Protein AF-A0A973R5E8-F1 (afdb_monomer_lite)

Radius of gyration: 34.29 Å; chains: 1; bounding box: 68×33×77 Å

Structure (mmCIF, N/CA/C/O backbone):
data_AF-A0A973R5E8-F1
#
_entry.id   AF-A0A973R5E8-F1
#
loop_
_atom_site.group_PDB
_atom_site.id
_atom_site.type_symbol
_atom_site.label_atom_id
_atom_site.label_alt_id
_atom_site.label_comp_id
_atom_site.label_asym_id
_atom_site.label_entity_id
_atom_site.label_seq_id
_atom_site.pdbx_PDB_ins_code
_atom_site.Cartn_x
_atom_site.Cartn_y
_atom_site.Cartn_z
_atom_site.occupancy
_atom_site.B_iso_or_equiv
_atom_site.auth_seq_id
_atom_site.auth_comp_id
_atom_site.auth_asym_id
_atom_site.auth_atom_id
_atom_site.pdbx_PDB_model_num
ATOM 1 N N . GLN A 1 1 ? 57.388 20.501 -62.031 1.00 59.88 1 GLN A N 1
ATOM 2 C CA . GLN A 1 1 ? 57.267 19.647 -60.831 1.00 59.88 1 GLN A CA 1
ATOM 3 C C . GLN A 1 1 ? 55.851 19.676 -60.217 1.00 59.88 1 GLN A C 1
ATOM 5 O O . GLN A 1 1 ? 55.665 19.066 -59.180 1.00 59.88 1 GLN A O 1
ATOM 10 N N . ALA A 1 2 ? 54.836 20.223 -60.911 1.00 68.62 2 ALA A N 1
ATOM 11 C CA . ALA A 1 2 ? 53.465 20.400 -60.402 1.00 68.62 2 ALA A CA 1
ATOM 12 C C . ALA A 1 2 ? 52.626 19.116 -60.207 1.00 68.62 2 ALA A C 1
ATOM 14 O O . ALA A 1 2 ? 51.608 19.134 -59.529 1.00 68.62 2 ALA A O 1
ATOM 15 N N . GLY A 1 3 ? 53.029 17.984 -60.795 1.00 72.12 3 GLY A N 1
ATOM 16 C CA . GLY A 1 3 ? 52.261 16.733 -60.695 1.00 72.12 3 GLY A CA 1
ATOM 17 C C . GLY A 1 3 ? 52.379 16.017 -59.345 1.00 72.12 3 GLY A C 1
ATOM 18 O O . GLY A 1 3 ? 51.521 15.210 -59.017 1.00 72.12 3 GLY A O 1
ATOM 19 N N . ARG A 1 4 ? 53.427 16.302 -58.556 1.00 75.31 4 ARG A N 1
ATOM 20 C CA . ARG A 1 4 ? 53.613 15.684 -57.228 1.00 75.31 4 ARG A CA 1
ATOM 21 C C . ARG A 1 4 ? 52.739 16.317 -56.149 1.00 75.31 4 ARG A C 1
ATOM 23 O O . ARG A 1 4 ? 52.421 15.653 -55.173 1.00 75.31 4 ARG A O 1
ATOM 30 N N . GLU A 1 5 ? 52.377 17.583 -56.323 1.00 77.44 5 GLU A N 1
ATOM 31 C CA . GLU A 1 5 ? 51.559 18.332 -55.364 1.00 77.44 5 GLU A CA 1
ATOM 32 C C . GLU A 1 5 ? 50.106 17.838 -55.418 1.00 77.44 5 GLU A C 1
ATOM 34 O O . GLU A 1 5 ? 49.549 17.468 -54.389 1.00 77.44 5 GLU A O 1
ATOM 39 N N . ALA A 1 6 ? 49.567 17.663 -56.630 1.00 78.62 6 ALA A N 1
ATOM 40 C CA . ALA A 1 6 ? 48.226 17.116 -56.843 1.00 78.62 6 ALA A CA 1
ATOM 41 C C . ALA A 1 6 ? 48.050 15.685 -56.291 1.00 78.62 6 ALA A C 1
ATOM 43 O O . ALA A 1 6 ? 47.006 15.362 -55.726 1.00 78.62 6 ALA A O 1
ATOM 44 N N . ASP A 1 7 ? 49.072 14.833 -56.417 1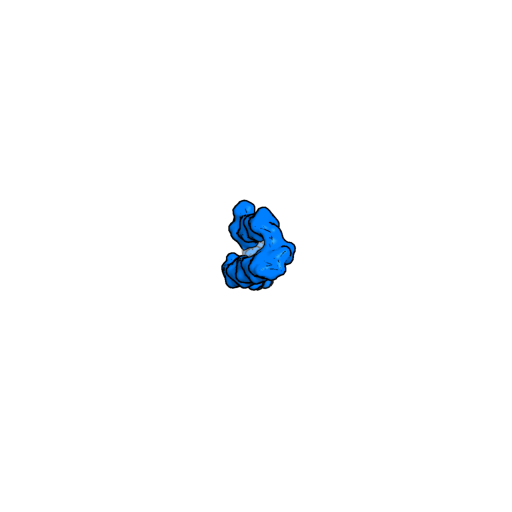.00 80.69 7 ASP A N 1
ATOM 45 C CA . ASP A 1 7 ? 49.045 13.462 -55.885 1.00 80.69 7 ASP A CA 1
ATOM 46 C C . ASP A 1 7 ? 49.039 13.446 -54.343 1.00 80.69 7 ASP A C 1
ATOM 48 O O . ASP A 1 7 ? 48.286 12.696 -53.716 1.00 80.69 7 ASP A O 1
ATOM 52 N N . ALA A 1 8 ? 49.807 14.348 -53.721 1.00 81.88 8 ALA A N 1
ATOM 53 C CA . ALA A 1 8 ? 49.860 14.490 -52.268 1.00 81.88 8 ALA A CA 1
ATOM 54 C C . ALA A 1 8 ? 48.528 14.984 -51.677 1.00 81.88 8 ALA A C 1
ATOM 56 O O . ALA A 1 8 ? 48.085 14.479 -50.641 1.00 81.88 8 ALA A O 1
ATOM 57 N N . GLU A 1 9 ? 47.864 15.933 -52.341 1.00 81.88 9 GLU A N 1
ATOM 58 C CA . GLU A 1 9 ? 46.546 16.430 -51.928 1.00 81.88 9 GLU A CA 1
ATOM 59 C C . GLU A 1 9 ? 45.476 15.333 -52.014 1.00 81.88 9 GLU A C 1
ATOM 61 O O . GLU A 1 9 ? 44.666 15.164 -51.097 1.00 81.88 9 GLU A O 1
ATOM 66 N N . GLN A 1 10 ? 45.511 14.528 -53.078 1.00 82.06 10 GLN A N 1
ATOM 67 C CA . GLN A 1 10 ? 44.565 13.434 -53.271 1.00 82.06 10 GLN A CA 1
ATOM 68 C C . GLN A 1 10 ? 44.756 12.311 -52.237 1.00 82.06 10 GLN A C 1
ATOM 70 O O . GLN A 1 10 ? 43.773 11.768 -51.724 1.00 82.06 10 GLN A O 1
ATOM 75 N N . ALA A 1 11 ? 46.003 12.005 -51.865 1.00 83.06 11 ALA A N 1
ATOM 76 C CA . ALA A 1 11 ? 46.314 11.037 -50.814 1.00 83.06 11 ALA A CA 1
ATOM 77 C C . ALA A 1 11 ? 45.844 11.502 -49.422 1.00 83.06 11 ALA A C 1
ATOM 79 O O . ALA A 1 11 ? 45.311 10.701 -48.647 1.00 83.06 11 ALA A O 1
ATOM 80 N N . ALA A 1 12 ? 45.989 12.795 -49.110 1.00 83.44 12 ALA A N 1
ATOM 81 C CA . ALA A 1 12 ? 45.533 13.366 -47.843 1.00 83.44 12 ALA A CA 1
ATOM 82 C C . ALA A 1 12 ? 44.001 13.304 -47.702 1.00 83.44 12 ALA A C 1
ATOM 84 O O . ALA A 1 12 ? 43.491 12.894 -46.655 1.00 83.44 12 ALA A O 1
ATOM 85 N N . ALA A 1 13 ? 43.269 13.625 -48.774 1.00 83.69 13 ALA A N 1
ATOM 86 C CA . ALA A 1 13 ? 41.810 13.533 -48.799 1.00 83.69 13 ALA A CA 1
ATOM 87 C C . ALA A 1 13 ? 41.318 12.090 -48.579 1.00 83.69 13 ALA A C 1
ATOM 89 O O . ALA A 1 13 ? 40.393 11.854 -47.796 1.00 83.69 13 ALA A O 1
ATOM 90 N N . TYR A 1 14 ? 41.981 11.110 -49.204 1.00 82.25 14 TYR A N 1
ATOM 91 C CA . TYR A 1 14 ? 41.661 9.691 -49.024 1.00 82.25 14 TYR A CA 1
ATOM 92 C C . TYR A 1 14 ? 41.892 9.204 -47.587 1.00 82.25 14 TYR A C 1
ATOM 94 O O . TYR A 1 14 ? 41.094 8.424 -47.061 1.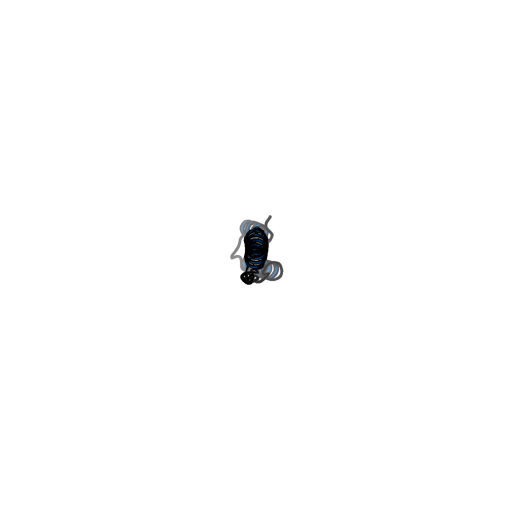00 82.25 14 TYR A O 1
ATOM 102 N N . GLN A 1 15 ? 42.959 9.670 -46.931 1.00 80.12 15 GLN A N 1
ATOM 103 C CA . GLN A 1 15 ? 43.247 9.297 -45.546 1.00 80.12 15 GLN A CA 1
ATOM 104 C C . GLN A 1 15 ? 42.203 9.876 -44.578 1.00 80.12 15 GLN A C 1
ATOM 106 O O . GLN A 1 15 ? 41.721 9.170 -43.689 1.00 80.12 15 GLN A O 1
ATOM 111 N N . GLN A 1 16 ? 41.803 11.135 -44.778 1.00 76.19 16 GLN A N 1
ATOM 112 C CA . GLN A 1 16 ? 40.801 11.789 -43.936 1.00 76.19 16 GLN A CA 1
ATOM 113 C C . GLN A 1 16 ? 39.435 11.092 -44.025 1.00 76.19 16 GLN A C 1
ATOM 115 O O . GLN A 1 16 ? 38.746 10.940 -43.014 1.00 76.19 16 GLN A O 1
ATOM 120 N N . GLN A 1 17 ? 39.064 10.610 -45.214 1.00 74.38 17 GLN A N 1
ATOM 121 C CA . GLN A 1 17 ? 37.801 9.903 -45.417 1.00 74.38 17 GLN A CA 1
ATOM 122 C C . GLN A 1 17 ? 37.782 8.520 -44.742 1.00 74.38 17 GLN A C 1
ATOM 124 O O . GLN A 1 17 ? 36.747 8.117 -44.214 1.00 74.38 17 GLN A O 1
ATOM 129 N N . GLN A 1 18 ? 38.920 7.815 -44.686 1.00 69.69 18 GLN A N 1
ATOM 130 C CA . GLN A 1 18 ? 39.019 6.539 -43.963 1.00 69.69 18 GLN A CA 1
ATOM 131 C C . GLN A 1 18 ? 38.969 6.713 -42.440 1.00 69.69 18 GLN A C 1
ATOM 133 O O . GLN A 1 18 ? 38.361 5.889 -41.758 1.00 69.69 18 GLN A O 1
ATOM 138 N N . ALA A 1 19 ? 39.548 7.789 -41.897 1.00 65.12 19 ALA A N 1
ATOM 139 C CA . ALA A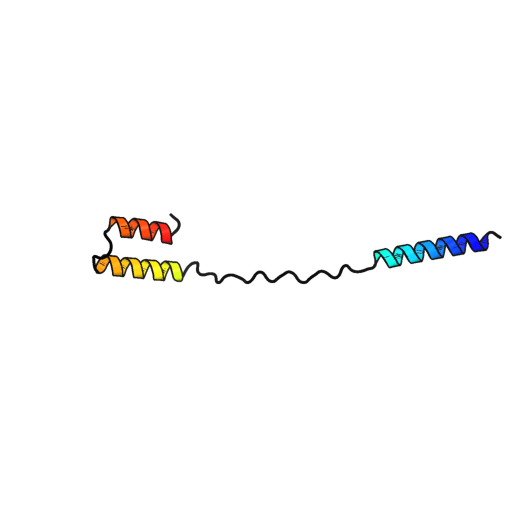 1 19 ? 39.516 8.051 -40.456 1.00 65.12 19 ALA A CA 1
ATOM 140 C C . ALA A 1 19 ? 38.096 8.355 -39.939 1.00 65.12 19 ALA A C 1
ATOM 142 O O . ALA A 1 19 ? 37.743 7.956 -38.831 1.00 65.12 19 ALA A O 1
ATOM 143 N N . ALA A 1 20 ? 37.258 9.008 -40.751 1.00 61.91 20 ALA 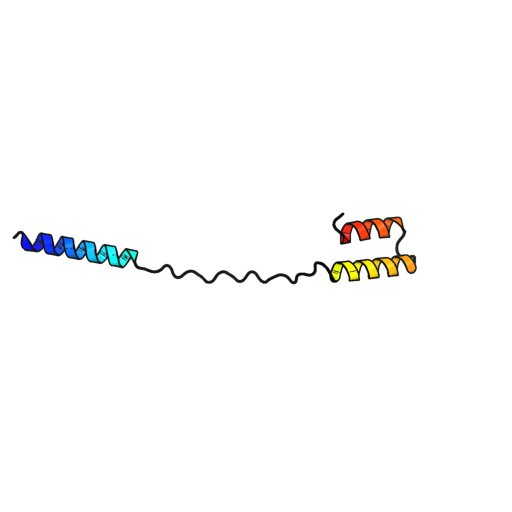A N 1
ATOM 144 C CA . ALA A 1 20 ? 35.871 9.315 -40.396 1.00 61.91 20 ALA A CA 1
ATOM 145 C C . ALA A 1 20 ? 34.917 8.108 -40.505 1.00 61.91 20 ALA A C 1
ATOM 147 O O . ALA A 1 20 ? 33.792 8.171 -40.014 1.00 61.91 20 ALA A O 1
ATOM 148 N N . ALA A 1 21 ? 35.351 7.015 -41.139 1.00 58.38 21 ALA A N 1
ATOM 149 C CA . ALA A 1 21 ? 34.534 5.829 -41.375 1.00 58.38 21 ALA A CA 1
ATOM 150 C C . ALA A 1 21 ? 34.758 4.710 -40.345 1.00 58.38 21 ALA A C 1
ATOM 152 O O . ALA A 1 21 ? 34.313 3.591 -40.584 1.00 58.38 21 ALA A O 1
ATOM 153 N N . GLN A 1 22 ? 35.427 4.970 -39.214 1.00 57.47 22 GLN A N 1
ATOM 154 C CA . GLN A 1 22 ? 35.446 4.003 -38.116 1.00 57.47 22 GLN A CA 1
ATOM 155 C C . GLN A 1 22 ? 34.059 3.958 -37.456 1.00 57.47 22 GLN A C 1
ATOM 157 O O . GLN A 1 22 ? 33.657 4.935 -36.818 1.00 57.47 22 GLN A O 1
ATOM 162 N N . PRO A 1 23 ? 33.303 2.851 -37.588 1.00 55.91 23 PRO A N 1
ATOM 163 C CA . PRO A 1 23 ? 32.057 2.707 -36.865 1.00 55.91 23 PRO A CA 1
ATOM 164 C C . PRO A 1 23 ? 32.404 2.584 -35.384 1.00 55.91 23 PRO A C 1
ATOM 166 O O . PRO A 1 23 ? 33.050 1.625 -34.961 1.00 55.91 23 PRO A O 1
ATOM 169 N N . ALA A 1 24 ? 31.976 3.564 -34.591 1.00 52.34 24 ALA A N 1
ATOM 170 C CA . ALA A 1 24 ? 31.927 3.419 -33.149 1.00 52.34 24 ALA A CA 1
ATOM 171 C C . ALA A 1 24 ? 31.098 2.162 -32.856 1.00 52.34 24 ALA A C 1
ATOM 173 O O . ALA A 1 24 ? 29.890 2.137 -33.097 1.00 52.34 24 ALA A O 1
ATOM 174 N N . GLN A 1 25 ? 31.764 1.094 -32.410 1.00 52.44 25 GLN A N 1
ATOM 175 C CA . GLN A 1 25 ? 31.104 -0.104 -31.915 1.00 52.44 25 GLN A CA 1
ATOM 176 C C . GLN A 1 25 ? 30.246 0.324 -30.729 1.00 52.44 25 GLN A C 1
ATOM 178 O O . GLN A 1 25 ? 30.740 0.540 -29.624 1.00 52.44 25 GLN A O 1
ATOM 183 N N . ALA A 1 26 ? 28.957 0.516 -31.000 1.00 52.28 26 ALA A N 1
ATOM 184 C CA . ALA A 1 26 ? 27.953 0.764 -29.992 1.00 52.28 26 ALA A CA 1
ATOM 185 C C . ALA A 1 26 ? 28.002 -0.403 -29.004 1.00 52.28 26 ALA A C 1
ATOM 187 O O . ALA A 1 26 ? 27.730 -1.551 -29.363 1.00 52.28 26 ALA A O 1
ATOM 188 N N . ALA A 1 27 ? 28.404 -0.105 -27.769 1.00 55.19 27 ALA A N 1
ATOM 189 C CA . ALA A 1 27 ? 28.264 -1.030 -26.662 1.00 55.19 27 ALA A CA 1
ATOM 190 C C . ALA A 1 27 ? 26.794 -1.485 -26.606 1.00 55.19 27 ALA A C 1
ATOM 192 O O . ALA A 1 27 ? 25.901 -0.639 -26.741 1.00 55.19 27 ALA A O 1
ATOM 193 N N . PRO A 1 28 ? 26.514 -2.791 -26.444 1.00 60.00 28 PRO A N 1
ATOM 194 C CA . PRO A 1 28 ? 25.144 -3.251 -26.302 1.00 60.00 28 PRO A CA 1
ATOM 195 C C . PRO A 1 28 ? 24.514 -2.518 -25.110 1.00 60.00 28 PRO A C 1
ATOM 197 O O . PRO A 1 28 ? 25.162 -2.411 -24.062 1.00 60.00 28 PRO A O 1
ATOM 200 N N . PRO A 1 29 ? 23.288 -1.981 -25.248 1.00 58.47 29 PRO A N 1
ATOM 201 C CA . PRO A 1 29 ? 22.604 -1.380 -24.119 1.00 58.47 29 PRO A CA 1
ATOM 202 C C . PRO A 1 29 ? 22.522 -2.439 -23.024 1.00 58.47 29 PRO A C 1
ATOM 204 O O . PRO A 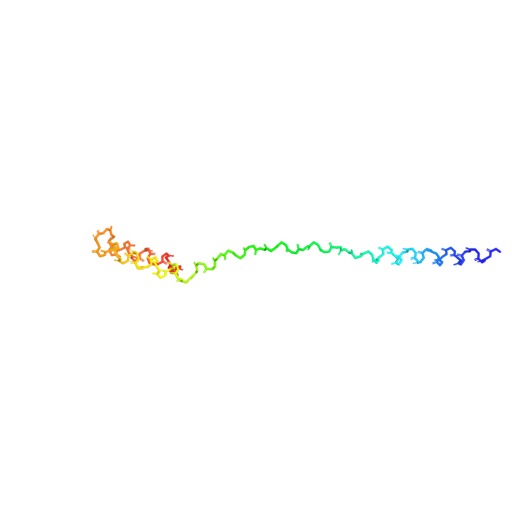1 29 ? 22.039 -3.549 -23.260 1.00 58.47 29 PRO A O 1
ATOM 207 N N . ALA A 1 30 ?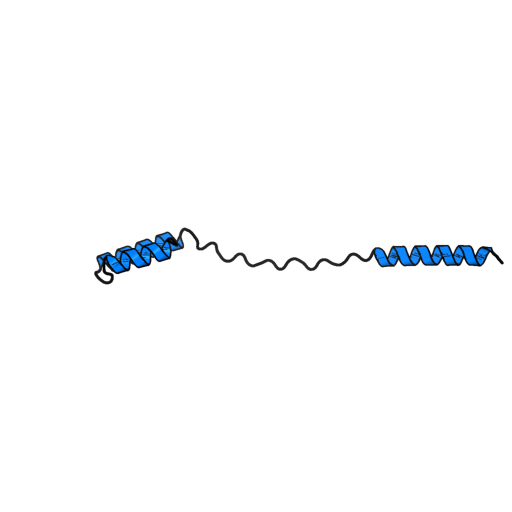 23.051 -2.105 -21.846 1.00 55.62 30 ALA A N 1
ATOM 208 C CA . ALA A 1 30 ? 22.875 -2.909 -20.654 1.00 55.62 30 ALA A CA 1
ATOM 209 C C . ALA A 1 30 ? 21.376 -3.166 -20.521 1.00 55.62 30 ALA A C 1
ATOM 211 O O . ALA A 1 30 ? 20.598 -2.229 -20.335 1.00 55.62 30 ALA A O 1
ATOM 212 N N . GLN A 1 31 ? 20.975 -4.424 -20.700 1.00 53.16 31 GLN A N 1
ATOM 213 C CA . GLN A 1 31 ? 19.613 -4.860 -20.465 1.00 53.16 31 GLN A CA 1
ATOM 214 C C . GLN A 1 31 ? 19.341 -4.554 -19.000 1.00 53.16 31 GLN A C 1
ATOM 216 O O . GLN A 1 31 ? 19.809 -5.259 -18.107 1.00 53.16 31 GLN A O 1
ATOM 221 N N . SER A 1 32 ? 18.662 -3.436 -18.752 1.00 53.62 32 SER A N 1
ATOM 222 C CA . SER A 1 32 ? 18.079 -3.143 -17.460 1.00 53.62 32 SER A CA 1
ATOM 223 C C . SER A 1 32 ? 17.190 -4.336 -17.168 1.00 53.62 32 SER A C 1
ATOM 225 O O . SER A 1 32 ? 16.194 -4.548 -17.859 1.00 53.62 32 SER A O 1
ATOM 227 N N . ALA A 1 33 ? 17.631 -5.183 -16.239 1.00 50.81 33 ALA A N 1
ATOM 228 C CA . ALA A 1 33 ? 16.844 -6.293 -15.754 1.00 50.81 33 ALA A CA 1
ATOM 229 C C . ALA A 1 33 ? 15.486 -5.709 -15.377 1.00 50.81 33 ALA A C 1
ATOM 231 O O . ALA A 1 33 ? 15.403 -4.860 -14.487 1.00 50.81 33 ALA A O 1
ATOM 232 N N . ALA A 1 34 ? 14.453 -6.082 -16.131 1.00 53.34 34 ALA A N 1
ATOM 233 C CA . ALA A 1 34 ? 13.089 -5.751 -15.791 1.00 53.34 34 ALA A CA 1
ATOM 234 C C . ALA A 1 34 ? 12.864 -6.333 -14.396 1.00 53.34 34 ALA A C 1
ATOM 236 O O . ALA A 1 34 ? 12.787 -7.551 -14.227 1.00 53.34 34 ALA A O 1
ATOM 237 N N . ALA A 1 35 ? 12.863 -5.458 -13.389 1.00 55.75 35 ALA A N 1
ATOM 238 C CA . ALA A 1 35 ? 12.398 -5.812 -12.067 1.00 55.75 35 ALA A CA 1
ATOM 239 C C . ALA A 1 35 ? 10.995 -6.409 -12.252 1.00 55.75 35 ALA A C 1
ATOM 241 O O . ALA A 1 35 ? 10.210 -5.843 -13.024 1.00 55.75 35 ALA A O 1
ATOM 242 N N . PRO A 1 36 ? 10.693 -7.566 -11.639 1.00 53.19 36 PRO A N 1
ATOM 243 C CA . PRO A 1 36 ? 9.394 -8.186 -11.807 1.00 53.19 36 PRO A CA 1
ATOM 244 C C . PRO A 1 36 ? 8.322 -7.154 -11.464 1.00 53.19 36 PRO A C 1
ATOM 246 O O . PRO A 1 36 ? 8.409 -6.479 -10.439 1.00 53.19 36 PRO A O 1
ATOM 249 N N . ALA A 1 37 ? 7.352 -7.002 -12.364 1.00 55.06 37 ALA A N 1
ATOM 250 C CA . ALA A 1 37 ? 6.179 -6.166 -12.180 1.00 55.06 37 ALA A CA 1
ATOM 251 C C . ALA A 1 37 ? 5.305 -6.761 -11.062 1.00 55.06 37 ALA A C 1
ATOM 253 O O . ALA A 1 37 ? 4.253 -7.341 -11.310 1.00 55.06 37 ALA A O 1
ATOM 254 N N . ALA A 1 38 ? 5.768 -6.655 -9.820 1.00 56.12 38 ALA A N 1
ATOM 255 C CA . ALA A 1 38 ? 5.064 -7.045 -8.605 1.00 56.12 38 ALA A CA 1
ATOM 256 C C . ALA A 1 38 ? 4.061 -5.952 -8.211 1.00 56.12 38 ALA A C 1
ATOM 258 O O . ALA A 1 38 ? 4.119 -5.401 -7.119 1.00 56.12 38 ALA A O 1
ATOM 259 N N . SER A 1 39 ? 3.215 -5.517 -9.147 1.00 59.94 39 SER A N 1
ATOM 260 C CA . SER A 1 39 ? 2.489 -4.246 -8.982 1.00 59.94 39 SER A CA 1
ATOM 261 C C . SER A 1 39 ? 0.969 -4.384 -8.980 1.00 59.94 39 SER A C 1
ATOM 263 O O . SER A 1 39 ? 0.281 -3.378 -8.868 1.00 59.94 39 SER A O 1
ATOM 265 N N . GLY A 1 40 ? 0.433 -5.604 -9.088 1.00 61.50 40 GLY A N 1
ATOM 266 C CA . GLY A 1 40 ? -1.015 -5.846 -9.037 1.00 61.50 40 GLY A CA 1
ATOM 267 C C . GLY A 1 40 ? -1.393 -7.032 -8.157 1.00 61.50 40 GLY A C 1
ATOM 268 O O . GLY A 1 40 ? -2.165 -6.875 -7.217 1.00 61.50 40 GLY A O 1
ATOM 269 N N . ASP A 1 41 ? -0.813 -8.201 -8.430 1.00 73.31 41 ASP A N 1
ATOM 270 C CA . ASP A 1 41 ? -1.128 -9.436 -7.698 1.00 73.31 41 ASP A CA 1
ATOM 271 C C . ASP A 1 41 ? -0.645 -9.386 -6.236 1.00 73.31 41 ASP A C 1
ATOM 273 O O . ASP A 1 41 ? -1.395 -9.715 -5.318 1.00 73.31 41 ASP A O 1
ATOM 277 N N . ASP A 1 42 ? 0.563 -8.856 -6.006 1.00 84.31 42 ASP A N 1
ATOM 278 C CA . ASP A 1 42 ? 1.132 -8.656 -4.665 1.00 84.31 42 ASP A CA 1
ATOM 279 C C . ASP A 1 42 ? 0.264 -7.738 -3.794 1.00 84.31 42 ASP A C 1
ATOM 281 O O . ASP A 1 42 ? 0.030 -8.025 -2.622 1.00 84.31 42 ASP A O 1
ATOM 285 N N . SER A 1 43 ? -0.287 -6.664 -4.370 1.00 88.75 43 SER A N 1
ATOM 286 C CA . SER A 1 43 ? -1.166 -5.749 -3.637 1.00 88.75 43 SER A CA 1
ATOM 287 C C . SER A 1 43 ? -2.456 -6.439 -3.191 1.00 88.75 43 SER A C 1
ATOM 289 O O . SER A 1 43 ? -2.906 -6.218 -2.069 1.00 88.75 43 SER A O 1
ATOM 291 N N . ILE A 1 44 ? -3.050 -7.295 -4.028 1.00 91.81 44 ILE A N 1
ATOM 292 C CA . ILE A 1 44 ? -4.251 -8.056 -3.652 1.00 91.81 44 ILE A CA 1
ATOM 293 C C . ILE A 1 44 ? -3.920 -9.089 -2.570 1.00 91.81 44 ILE A C 1
ATOM 295 O O . ILE A 1 44 ? -4.632 -9.160 -1.565 1.00 91.81 44 ILE A O 1
ATOM 299 N N . ALA A 1 45 ? -2.818 -9.827 -2.720 1.00 93.69 45 ALA A N 1
ATOM 300 C CA . ALA A 1 45 ? -2.365 -10.796 -1.725 1.00 93.69 45 ALA A CA 1
ATOM 301 C C . ALA A 1 45 ? -2.074 -10.138 -0.361 1.00 93.69 45 ALA A C 1
ATOM 303 O O . ALA A 1 45 ? -2.438 -10.675 0.691 1.00 93.69 45 ALA A O 1
ATOM 304 N N . GLU A 1 46 ? -1.471 -8.946 -0.355 1.00 93.19 46 GLU A N 1
ATOM 305 C CA . GLU A 1 46 ? -1.196 -8.206 0.875 1.00 93.19 46 GLU A CA 1
ATOM 306 C C . GLU A 1 46 ? -2.485 -7.687 1.539 1.00 93.19 46 GLU A C 1
ATOM 308 O O . GLU A 1 46 ? -2.624 -7.767 2.763 1.00 93.19 46 GLU A O 1
ATOM 313 N N . LEU A 1 47 ? -3.481 -7.252 0.756 1.00 94.88 47 LEU A N 1
ATOM 314 C CA . LEU A 1 47 ? -4.804 -6.874 1.274 1.00 94.88 47 LEU A CA 1
ATOM 315 C C . LEU A 1 47 ? -5.546 -8.057 1.916 1.00 94.88 47 LEU A C 1
ATOM 317 O O . LEU A 1 47 ? -6.142 -7.889 2.984 1.00 94.88 47 LEU A O 1
ATOM 321 N N . GLU A 1 48 ? -5.489 -9.247 1.315 1.00 95.56 48 GLU A N 1
ATOM 322 C CA . GLU A 1 48 ? -6.069 -10.467 1.895 1.00 95.56 48 GLU A CA 1
ATOM 323 C C . GLU A 1 48 ? -5.391 -10.835 3.222 1.00 95.56 48 GLU A C 1
ATOM 325 O O . GLU A 1 48 ? -6.061 -11.138 4.216 1.00 95.56 48 GLU A O 1
ATOM 330 N N . ARG A 1 49 ? -4.057 -10.725 3.287 1.00 95.62 49 ARG A N 1
ATOM 331 C CA . ARG A 1 49 ? -3.293 -10.962 4.518 1.00 95.62 49 ARG A CA 1
ATOM 332 C C . ARG A 1 49 ? -3.687 -9.988 5.628 1.00 95.62 49 ARG A C 1
ATOM 334 O O . ARG A 1 49 ? -3.894 -10.408 6.767 1.00 95.62 49 ARG A O 1
ATOM 341 N N . LEU A 1 50 ? -3.834 -8.703 5.305 1.00 96.44 50 LEU A N 1
ATOM 342 C CA . LEU A 1 50 ? -4.297 -7.681 6.247 1.00 96.44 50 LEU A CA 1
ATOM 343 C C . LEU A 1 50 ? -5.722 -7.971 6.749 1.00 96.44 50 LEU A C 1
ATOM 345 O O . LEU A 1 50 ? -5.997 -7.802 7.938 1.00 96.44 50 LEU A O 1
ATOM 349 N N . ALA A 1 51 ? -6.618 -8.447 5.878 1.00 95.94 51 ALA A N 1
ATOM 350 C CA . ALA A 1 51 ? -7.984 -8.802 6.257 1.00 95.94 51 ALA A CA 1
ATOM 351 C C . ALA A 1 51 ? -8.012 -9.998 7.222 1.00 95.94 51 ALA A C 1
ATOM 353 O O . ALA A 1 51 ? -8.715 -9.953 8.234 1.00 95.94 51 ALA A O 1
ATOM 354 N N . ALA A 1 52 ? -7.199 -11.026 6.965 1.00 97.25 52 ALA A N 1
ATOM 355 C CA . ALA A 1 52 ? -7.056 -12.172 7.858 1.00 97.25 52 ALA A CA 1
ATOM 356 C C . ALA A 1 52 ? -6.527 -11.760 9.245 1.00 97.25 52 ALA A C 1
ATOM 358 O O . ALA A 1 52 ? -7.060 -12.197 10.264 1.00 97.25 52 ALA A O 1
ATOM 359 N N . LEU A 1 53 ? -5.528 -10.874 9.301 1.00 96.62 53 LEU A N 1
ATOM 360 C CA . LEU A 1 53 ? -4.978 -10.356 10.560 1.00 96.62 53 LEU A CA 1
ATOM 361 C C . LEU A 1 53 ? -6.005 -9.537 11.356 1.00 96.62 53 LEU A C 1
ATOM 363 O O . LEU A 1 53 ? -6.094 -9.677 12.576 1.00 96.62 53 LEU A O 1
ATOM 367 N N . LYS A 1 54 ? -6.829 -8.730 10.677 1.00 96.56 54 LYS A N 1
ATOM 368 C CA . LYS A 1 54 ? -7.952 -8.019 11.305 1.00 96.56 54 LYS A CA 1
ATOM 369 C C . LYS A 1 54 ? -8.999 -8.988 11.864 1.00 96.56 54 LYS A C 1
ATOM 371 O O . LYS A 1 54 ? -9.449 -8.813 12.990 1.00 96.56 54 LYS A O 1
ATOM 376 N N . GLN A 1 55 ? -9.378 -10.022 11.106 1.00 96.44 55 GLN A N 1
ATOM 377 C CA . GLN A 1 55 ? -10.338 -11.047 11.549 1.00 96.44 55 GLN A CA 1
ATOM 378 C C . GLN A 1 55 ? -9.843 -11.818 12.783 1.00 96.44 55 GLN A C 1
ATOM 380 O O . GLN A 1 55 ? -10.637 -12.169 13.649 1.00 96.44 55 GLN A O 1
ATOM 385 N N . GLN A 1 56 ? -8.531 -12.037 12.886 1.00 96.38 56 GLN A N 1
ATOM 386 C CA . GLN A 1 56 ? -7.889 -12.647 14.056 1.00 96.38 56 GLN A CA 1
ATOM 387 C C . GLN A 1 56 ? -7.779 -11.691 15.258 1.00 96.38 56 GLN A C 1
ATOM 389 O O . GLN A 1 56 ? -7.331 -12.108 16.324 1.00 96.38 56 GLN A O 1
ATOM 394 N N . GLY A 1 57 ? -8.159 -10.417 15.105 1.00 95.75 57 GLY A N 1
ATOM 395 C CA . GLY A 1 57 ? -8.031 -9.394 16.143 1.00 95.75 57 GLY A CA 1
ATOM 396 C C . GLY A 1 57 ? -6.594 -8.921 16.379 1.00 95.75 57 GLY A C 1
ATOM 397 O O . GLY A 1 57 ? -6.336 -8.253 17.375 1.00 95.75 57 GLY A O 1
ATOM 398 N N . VAL A 1 58 ? -5.660 -9.259 15.480 1.00 97.50 58 VAL A N 1
ATOM 399 C CA . VAL A 1 58 ? -4.253 -8.827 15.551 1.00 97.50 58 VAL A CA 1
ATOM 400 C C . VAL A 1 58 ? -4.118 -7.358 15.157 1.00 97.50 58 VAL A C 1
ATOM 402 O O . VAL A 1 58 ? -3.286 -6.649 15.712 1.00 97.50 58 VAL A O 1
ATOM 405 N N . LEU A 1 59 ? -4.943 -6.906 14.207 1.00 96.31 59 LEU A N 1
ATOM 406 C CA . LEU A 1 59 ? -5.009 -5.513 13.771 1.00 96.31 59 LEU A CA 1
ATOM 407 C C . LEU A 1 59 ? -6.319 -4.874 14.212 1.00 96.31 59 LEU A C 1
ATOM 409 O O . LEU A 1 59 ? -7.396 -5.456 14.064 1.00 96.31 59 LEU A O 1
ATOM 413 N N . THR A 1 60 ? -6.224 -3.632 14.673 1.00 96.06 60 THR A N 1
ATOM 414 C CA . THR A 1 60 ? -7.393 -2.775 14.880 1.00 96.06 60 THR A CA 1
ATOM 415 C C . THR A 1 60 ? -7.937 -2.243 13.548 1.00 96.06 60 THR A C 1
ATOM 417 O O . THR A 1 60 ? -7.243 -2.227 12.529 1.00 96.06 60 THR A O 1
ATOM 420 N N . ASP A 1 61 ? -9.185 -1.762 13.538 1.00 94.00 61 ASP A N 1
ATOM 421 C CA . ASP A 1 61 ? -9.796 -1.151 12.345 1.00 94.00 61 ASP A CA 1
ATOM 422 C C . ASP A 1 61 ? -8.974 0.028 11.794 1.00 94.00 61 ASP A C 1
ATOM 424 O O . ASP A 1 61 ? -8.815 0.166 10.580 1.00 94.00 61 ASP A O 1
ATOM 428 N N . ALA A 1 62 ? -8.405 0.839 12.692 1.00 95.62 62 ALA A N 1
ATOM 429 C CA . ALA A 1 62 ? -7.562 1.976 12.337 1.00 95.62 62 ALA A CA 1
ATOM 430 C C . ALA A 1 62 ? -6.245 1.535 11.675 1.00 95.62 62 ALA A C 1
ATOM 432 O O . ALA A 1 62 ? -5.852 2.093 10.650 1.00 95.62 62 ALA A O 1
ATOM 433 N N . GLU A 1 63 ? -5.588 0.506 12.214 1.00 96.31 63 GLU A N 1
ATOM 434 C CA . GLU A 1 63 ? -4.353 -0.032 11.633 1.00 96.31 63 GLU A CA 1
ATOM 435 C C . GLU A 1 63 ? -4.592 -0.715 10.287 1.00 96.31 63 GLU A C 1
ATOM 437 O O . GLU A 1 63 ? -3.814 -0.529 9.352 1.00 96.31 63 GLU A O 1
ATOM 442 N N . PHE A 1 64 ? -5.698 -1.449 10.152 1.00 96.88 64 PHE A N 1
ATOM 443 C CA . PHE A 1 64 ? -6.084 -2.053 8.881 1.00 96.88 64 PHE A CA 1
ATOM 444 C C . PHE A 1 64 ? -6.292 -0.994 7.788 1.00 96.88 64 PHE A C 1
ATOM 446 O O . PHE A 1 64 ? -5.808 -1.160 6.667 1.00 96.88 64 PHE A O 1
ATOM 453 N N . ALA A 1 65 ? -6.970 0.114 8.108 1.00 95.75 65 ALA A N 1
ATOM 454 C CA . ALA A 1 65 ? -7.194 1.205 7.162 1.00 95.75 65 ALA A CA 1
ATOM 455 C C . ALA A 1 65 ? -5.880 1.875 6.721 1.00 95.75 65 ALA A C 1
ATOM 457 O O . ALA A 1 65 ? -5.682 2.097 5.525 1.00 95.75 65 ALA A O 1
ATOM 458 N N . ALA A 1 66 ? -4.965 2.137 7.660 1.00 96.31 66 ALA A N 1
ATOM 459 C CA . ALA A 1 66 ? -3.658 2.724 7.364 1.00 96.31 66 ALA A CA 1
ATOM 460 C C . ALA A 1 66 ? -2.785 1.799 6.497 1.00 96.31 66 ALA A C 1
ATOM 462 O O . ALA A 1 66 ? -2.172 2.244 5.525 1.00 96.31 66 ALA A O 1
ATOM 463 N N . ALA A 1 67 ? -2.764 0.499 6.803 1.00 94.62 67 ALA A N 1
ATOM 464 C CA . ALA A 1 67 ? -2.024 -0.485 6.021 1.00 94.62 67 ALA A CA 1
ATOM 465 C C . ALA A 1 67 ? -2.596 -0.635 4.602 1.00 94.62 67 ALA A C 1
ATOM 467 O O . ALA A 1 67 ? -1.844 -0.632 3.632 1.00 94.62 67 ALA A O 1
ATOM 468 N N . LYS A 1 68 ? -3.926 -0.670 4.459 1.00 94.88 68 LYS A N 1
ATOM 469 C CA . LYS A 1 68 ? -4.594 -0.694 3.152 1.00 94.88 68 LYS A CA 1
ATOM 470 C C . LYS A 1 68 ? -4.273 0.545 2.308 1.00 94.88 68 LYS A C 1
ATOM 472 O O . LYS A 1 68 ? -4.021 0.400 1.116 1.00 94.88 68 LYS A O 1
ATOM 477 N N . ALA A 1 69 ? -4.270 1.742 2.900 1.00 95.25 69 ALA A N 1
ATOM 478 C CA . ALA A 1 69 ? -3.895 2.968 2.190 1.00 95.25 69 ALA A CA 1
ATOM 479 C C . ALA A 1 69 ? -2.457 2.885 1.659 1.00 95.25 69 ALA A C 1
ATOM 481 O O . ALA A 1 69 ? -2.220 3.133 0.481 1.00 95.25 69 ALA A O 1
ATOM 482 N N . LYS A 1 70 ? -1.524 2.401 2.489 1.00 92.81 70 LYS A N 1
ATOM 483 C CA . LYS A 1 70 ? -0.126 2.188 2.096 1.00 92.81 70 LYS A CA 1
ATOM 484 C C . LYS A 1 70 ? 0.024 1.200 0.935 1.00 92.81 70 LYS A C 1
ATOM 486 O O . LYS A 1 70 ? 0.787 1.477 0.016 1.00 92.81 70 LYS A O 1
ATOM 491 N N . VAL A 1 71 ? -0.702 0.081 0.963 1.00 92.00 71 VAL A N 1
ATOM 492 C CA . VAL A 1 71 ? -0.674 -0.937 -0.108 1.00 92.00 71 VAL A CA 1
ATOM 493 C C . VAL A 1 71 ? -1.240 -0.392 -1.424 1.00 92.00 71 VAL A C 1
ATOM 495 O O . VAL A 1 71 ? -0.760 -0.750 -2.495 1.00 92.00 71 VAL A O 1
ATOM 498 N N . LEU A 1 72 ? -2.239 0.492 -1.351 1.00 90.62 72 LEU A N 1
ATOM 499 C CA . LEU A 1 72 ? -2.868 1.121 -2.517 1.00 90.62 72 LEU A CA 1
ATOM 500 C C . LEU A 1 72 ? -2.153 2.399 -2.995 1.00 90.62 72 LEU A C 1
ATOM 502 O O . LEU A 1 72 ? -2.531 2.942 -4.030 1.00 90.62 72 LEU A O 1
ATOM 506 N N . GLY A 1 73 ? -1.144 2.883 -2.263 1.00 88.88 73 GLY A N 1
ATOM 507 C CA . GLY A 1 73 ? -0.438 4.131 -2.571 1.00 88.88 73 GLY A CA 1
ATOM 508 C C . GLY A 1 73 ? -1.280 5.398 -2.368 1.00 88.88 73 GLY A C 1
ATOM 509 O O . GLY A 1 73 ? -1.087 6.367 -3.102 1.00 88.88 73 GLY A O 1
ATOM 510 N N . LEU A 1 74 ? -2.224 5.365 -1.418 1.00 84.12 74 LEU A N 1
ATOM 511 C CA . LEU A 1 74 ? -3.146 6.458 -1.071 1.00 84.12 74 LEU A CA 1
ATOM 512 C C . LEU A 1 74 ? -2.605 7.373 0.034 1.00 84.12 74 LEU A C 1
ATOM 514 O O . LEU A 1 74 ? -1.912 6.862 0.944 1.00 84.12 74 LEU A O 1
#

Sequence (74 aa):
QAGREADAEQAAAYQQQQAAAQPAQAAPPAQSAAAPAASGDDSIAELERLAALKQQGVLTDAEFAAAKAKVLGL

Foldseek 3Di:
DVPVVVVVVVVVVVVVVVVVPPPPPPDPPDPPPPDPCCPPPVLVVQLVVLVVCVVVVVDDPVRSVVSNCVSVVD

pLDDT: mean 78.5, std 16.6, range [50.81, 97.5]

Secondary structure (DSSP, 8-state):
-THHHHHHHHHHHHHHHHHTT-----PPP---------SSHHHHHHHHHHHHHHHTTSS-HHHHHHHHHHHHT-

=== Feature glossary ===
A reading guide for the features in this record.

Start from the sequence.

  · Sequence gives the chain of amino acids in standard one-letter code (A=alanine, C=cysteine, …, Y=tyrosine), read N→C. It is the only feature that is directly encoded by the gene; all structural features are derived from the folded form of this sequence.

Fold it, and you get atomic coordinates and the backbone conformation that goes with them.

  · The mmCIF table is the protein's shape written out atom by atom. For each backbone N, Cα, C, and carbonyl O, it records an (x, y, z) coordinate triple in Å plus the residue type, chain letter, and residue number.

  · Backbone dihedral angles. Every residue except chain termini has a φ (preceding-C → N → Cα → C) and a ψ (N → Cα → C → next-N). They are reported in degrees following the IUPAC sign convention. Secondary structure is essentially a statement about which (φ, ψ) basin each residue occupies.

  · DSSP 8-state secondary structure assigns each residue one of H (α-helix), G (3₁₀-helix), I (π-helix), E (extended β-strand), B (isolated β-bridge), T (hydrogen-bonded turn), S (bend), or '-' (coil). The assignment is computed from backbone hydrogen-bond geometry via the Kabsch–Sander algorithm.

  · P-SEA three-state annotation labels each residue as helix, strand, or coil based purely on the geometry of the Cα trace. It serves as a fallback when the full backbone (and thus DSSP) is unavailable.

Summarize the fold with a handful of shape descriptors and a per-residue structural alphabet.

  · Radius of gyration (Rg) is the root-mean-square distance of Cα atoms from their centroid — a single number for overall size and compactness. A globular domain of N residues has Rg ≈ 2.2·N^0.38 Å; an extended or disordered chain has a much larger Rg. The Cα contact count is the number of residue pairs whose Cα atoms are within 8 Å and are more than four positions apart in sequence — a standard proxy for tertiary packing density. The bounding box is the smallest axis-aligned box enclosing all Cα atoms.

  · Foldseek's 3Di representation compresses backbone geometry into a per-residue letter drawn from a learned twenty-state alphabet. It captures the tertiary interaction pattern around each residue — which residues are packed against it in space, regardless of where they are in sequence.

  · Accessible surface area quantifies burial. A residue with SASA near zero is packed into the hydrophobic core; one with SASA >100 Å² sits on the surface. Computed here via the Shrake–Rupley numerical algorithm with a 1.4 Å probe.

Ask how reliable the model is.

  · For AlphaFold models, the B-factor field carries pLDDT — the model's own estimate of local accuracy on a 0–100 scale. Regions with pLDDT<50 should be treated as essentially unmodeled; they often correspond to intrinsically disordered segments.

  · For experimental (PDB) structures, the B-factor (temperature factor) quantifies the positional spread of each atom in the crystal — a combination of thermal vibration and static disorder — in units of Å². High B-factors mark flexible loops or poorly resolved regions; low B-factors mark the rigid, well-ordered core.

  · PAE(i, j) answers: if I align the predicted and true structures on residue i, how far off (in Å) do I expect residue j to be? A block-diagonal PAE matrix with low values on the blocks and high values off-diagonal is the signature of a multi-domain protein with confidently predicted domains but uncertain inter-domain orientation.

Place it in context: what it resembles, what it is annotated as, and how it looks.

  · Structural nearest neighbors (via Foldseek easy-search vs the PDB). Reported per hit: target PDB id, E-value, and alignment TM-score. A TM-score above ~0.5 is the conventional threshold for 'same fold'.

  · Functional annotations link the protein to curated databases. InterPro entries identify conserved domains and families by matching the sequence against member-database signatures (Pfam, PROSITE, CDD, …). Gene Ontology (GO) terms describe molecular function, biological process, and cellular component in a controlled vocabulary. CATH places the structure in a hierarchical fold classification (Class/Architecture/Topology/Homologous-superfamily). The organism is the source species.

  · Plot images: a contact map (which residues are close in 3D, as an N×N binary image), a Ramachandran scatter (backbone torsion angles, revealing secondary-structure composition at a glance), and — for AlphaFold structures — a PAE heatmap (pairwise prediction confidence).

  · Structure images are PyMOL renders from six orthogonal camera directions. Cartoon representation draws helices as coils and strands as arrows; sticks shows the backbone as bonds; surface shows the solvent-excluded envelope. Rainbow coloring maps sequence position to hue (blue→red, N→C); chain coloring assigns a distinct color per polypeptide.